Protein AF-A0A176JBF0-F1 (afdb_monomer)

Foldseek 3Di:
DDKKFKWWQDKAPDGDPIDPVDGPDIDDDDDPVVVLVVCCVVVVWAWDDWDDDPAFIKTKTWDDDPVDRDIMITIITMGD

Secondary structure (DSSP, 8-state):
---EEEEEEEETTEE----TTS-SEEE-SS-HHHHHHHHHHHHT-EEEEEEEETTEEEEEEEE--TTSS-PEEEEEEEE-

pLDDT: mean 88.94, std 8.64, range [56.44, 95.75]

Solvent-accessible surface area (backbone atoms only — not comparable to full-atom values): 4578 Å² total; per-residue (Å²): 123,47,50,40,36,30,31,64,41,24,51,61,96,43,77,44,95,59,62,92,87,60,58,82,43,76,33,77,40,90,44,71,68,58,36,50,53,52,49,21,62,77,70,68,36,42,78,75,51,73,44,86,51,98,80,35,34,42,38,35,30,37,37,82,43,97,89,45,103,56,72,44,3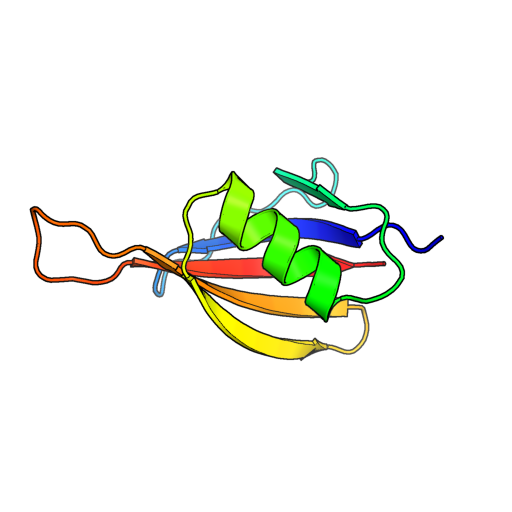9,38,34,29,40,33,34,107

Sequence (80 aa):
MAEYKFFLEGVNMQTIATSYDNPVFISRVSSIIDATKEFAKVSKLKYTGHESLQNGYRIYYEKSTLLNRKNKTYIYYVTD

Structure (mmCIF, N/CA/C/O backbone):
data_AF-A0A176JBF0-F1
#
_entry.id   AF-A0A176JBF0-F1
#
loop_
_atom_site.group_PDB
_atom_site.id
_atom_site.type_symbol
_atom_site.label_atom_id
_atom_site.label_alt_id
_atom_site.label_comp_id
_atom_site.label_asym_id
_atom_site.label_entity_id
_atom_site.label_seq_id
_atom_site.pdbx_PDB_ins_code
_atom_site.Cartn_x
_atom_site.Cartn_y
_atom_site.Cartn_z
_atom_site.occupancy
_atom_site.B_iso_or_equiv
_atom_site.auth_seq_id
_atom_site.auth_comp_id
_atom_site.auth_asym_id
_atom_site.auth_atom_id
_atom_site.pdbx_PDB_model_num
ATOM 1 N N . MET A 1 1 ? 7.281 6.688 -17.432 1.00 66.06 1 MET A N 1
ATOM 2 C CA . MET A 1 1 ? 6.497 6.801 -16.182 1.00 66.06 1 MET A CA 1
ATOM 3 C C . MET A 1 1 ? 6.608 5.462 -15.482 1.00 66.06 1 MET A C 1
ATOM 5 O O . MET A 1 1 ? 6.511 4.465 -16.186 1.00 66.06 1 MET A O 1
ATOM 9 N N . ALA A 1 2 ? 6.886 5.442 -14.178 1.00 82.94 2 ALA A N 1
ATOM 10 C CA . ALA A 1 2 ? 6.910 4.199 -13.405 1.00 82.94 2 ALA A CA 1
ATOM 11 C C . ALA A 1 2 ? 5.469 3.757 -13.094 1.00 82.94 2 ALA A C 1
ATOM 13 O O . ALA A 1 2 ? 4.561 4.597 -13.079 1.00 82.94 2 ALA A O 1
ATOM 14 N N . GLU A 1 3 ? 5.247 2.458 -12.897 1.00 91.88 3 GLU A N 1
ATOM 15 C CA . GLU A 1 3 ? 3.931 1.900 -12.577 1.00 91.88 3 GLU A CA 1
ATOM 16 C C . GLU A 1 3 ? 3.983 1.186 -11.226 1.00 91.88 3 GLU A C 1
ATOM 18 O O . GLU A 1 3 ? 4.442 0.061 -11.120 1.00 91.88 3 GLU A O 1
ATOM 23 N N . TYR A 1 4 ? 3.456 1.822 -10.183 1.00 95.12 4 TYR A N 1
ATOM 24 C CA . TYR A 1 4 ? 3.448 1.251 -8.841 1.00 95.12 4 TYR A CA 1
ATOM 25 C C . TYR A 1 4 ? 2.183 0.432 -8.596 1.00 95.12 4 TYR A C 1
ATOM 27 O O . TYR A 1 4 ? 1.074 0.975 -8.601 1.00 95.12 4 TYR A O 1
ATOM 35 N N . LYS A 1 5 ? 2.348 -0.865 -8.335 1.00 95.44 5 LYS A N 1
ATOM 36 C CA . LYS A 1 5 ? 1.260 -1.819 -8.065 1.00 95.44 5 LYS A CA 1
ATOM 37 C C . LYS A 1 5 ? 1.196 -2.146 -6.581 1.00 95.44 5 LYS A C 1
ATOM 39 O O . LYS A 1 5 ? 2.189 -2.578 -6.010 1.00 95.44 5 LYS A O 1
ATOM 44 N N . PHE A 1 6 ? 0.032 -1.960 -5.964 1.00 95.38 6 PHE A N 1
ATOM 45 C CA . PHE A 1 6 ? -0.181 -2.146 -4.529 1.00 95.38 6 PHE A CA 1
ATOM 46 C C . PHE A 1 6 ? -0.869 -3.483 -4.251 1.00 95.38 6 PHE A C 1
ATOM 48 O O . PHE A 1 6 ? -1.909 -3.782 -4.834 1.00 95.38 6 PHE A O 1
ATOM 55 N N . PHE A 1 7 ? -0.345 -4.243 -3.296 1.00 95.00 7 PHE A N 1
ATOM 56 C CA . PHE A 1 7 ? -0.868 -5.538 -2.864 1.00 95.00 7 PHE A CA 1
ATOM 57 C C . PHE A 1 7 ? -1.073 -5.517 -1.352 1.00 95.00 7 PHE A C 1
ATOM 59 O O . PHE A 1 7 ? -0.167 -5.146 -0.613 1.00 95.00 7 PHE A O 1
ATOM 66 N N . LEU A 1 8 ? -2.267 -5.865 -0.874 1.00 93.56 8 LEU A N 1
ATOM 67 C CA . LEU A 1 8 ? -2.568 -5.856 0.560 1.00 93.56 8 LEU A CA 1
ATOM 68 C C . LEU A 1 8 ? -1.969 -7.096 1.229 1.00 93.56 8 LEU A C 1
ATOM 70 O O . LEU A 1 8 ? -2.551 -8.161 1.098 1.00 93.56 8 LEU A O 1
ATOM 74 N N . GLU A 1 9 ? -0.884 -6.943 1.992 1.00 91.19 9 GLU A N 1
ATOM 75 C CA . GLU A 1 9 ? -0.222 -8.057 2.692 1.00 91.19 9 GLU A CA 1
ATOM 76 C C . GLU A 1 9 ? -0.798 -8.339 4.080 1.00 91.19 9 GLU A C 1
ATOM 78 O O . GLU A 1 9 ? -0.675 -9.450 4.601 1.00 91.19 9 GLU A O 1
ATOM 83 N N . GLY A 1 10 ? -1.409 -7.345 4.724 1.00 89.88 10 GLY A N 1
ATOM 84 C CA . GLY A 1 10 ? -1.871 -7.529 6.092 1.00 89.88 10 GLY A CA 1
ATOM 85 C C . GLY A 1 10 ? -2.723 -6.403 6.644 1.00 89.88 10 GLY A C 1
ATOM 86 O O . GLY A 1 10 ? -2.683 -5.257 6.192 1.00 89.88 10 GLY A O 1
ATOM 87 N N . VAL A 1 11 ? -3.490 -6.749 7.674 1.00 88.94 11 VAL A N 1
ATOM 88 C CA . VAL A 1 11 ? -4.256 -5.806 8.488 1.00 88.94 11 VAL A CA 1
ATOM 89 C C . VAL A 1 11 ? -3.941 -6.086 9.955 1.00 88.94 11 VAL A C 1
ATOM 91 O O . VAL A 1 11 ? -4.174 -7.179 10.467 1.00 88.94 11 VAL A O 1
ATOM 94 N N . ASN A 1 12 ? -3.428 -5.079 10.659 1.00 86.19 12 ASN A N 1
ATOM 95 C CA . ASN A 1 12 ? -2.833 -5.192 11.989 1.00 86.19 12 ASN A CA 1
ATOM 96 C C . ASN A 1 12 ? -1.706 -6.245 12.006 1.00 86.19 12 ASN A C 1
ATOM 98 O O . ASN A 1 12 ? -0.865 -6.259 11.117 1.00 86.19 12 ASN A O 1
ATOM 102 N N . MET A 1 13 ? -1.694 -7.122 13.015 1.00 76.50 13 MET A N 1
ATOM 103 C CA . MET A 1 13 ? -0.740 -8.231 13.143 1.00 76.50 13 MET A CA 1
ATOM 104 C C . MET A 1 13 ? -1.156 -9.485 12.353 1.00 76.50 13 MET A C 1
ATOM 106 O O . MET A 1 13 ? -0.565 -10.543 12.542 1.00 76.50 13 MET A O 1
ATOM 110 N N . GLN A 1 14 ? -2.190 -9.403 11.508 1.00 83.38 14 GLN A N 1
ATOM 111 C CA . GLN A 1 14 ? -2.655 -10.534 10.705 1.00 83.38 14 GLN A CA 1
ATOM 112 C C . GLN A 1 14 ? -2.191 -10.386 9.259 1.00 83.38 14 GLN A C 1
ATOM 114 O O . GLN A 1 14 ? -2.561 -9.434 8.568 1.00 83.38 14 GLN A O 1
ATOM 119 N N . THR A 1 15 ? -1.402 -11.356 8.809 1.00 85.50 15 THR A N 1
ATOM 120 C CA . THR A 1 15 ? -1.023 -11.523 7.407 1.00 85.50 15 THR A CA 1
ATOM 121 C C . THR A 1 15 ? -2.210 -12.067 6.619 1.00 85.50 15 THR A C 1
ATOM 123 O O . THR A 1 15 ? -2.941 -12.935 7.100 1.00 85.50 15 THR A O 1
ATOM 126 N N . ILE A 1 16 ? -2.413 -11.556 5.410 1.00 85.44 16 ILE A N 1
ATOM 127 C CA . ILE A 1 16 ? -3.487 -11.974 4.512 1.00 85.44 16 ILE A CA 1
ATOM 128 C C . ILE A 1 16 ? -2.864 -12.756 3.357 1.00 85.44 16 ILE A C 1
ATOM 130 O O . ILE A 1 16 ? -1.808 -12.390 2.840 1.00 85.44 16 ILE A O 1
ATOM 134 N N . ALA A 1 17 ? -3.522 -13.841 2.944 1.00 77.25 17 ALA A N 1
ATOM 135 C CA . ALA A 1 17 ? -3.151 -14.556 1.731 1.00 77.25 17 ALA A CA 1
ATOM 136 C C . ALA A 1 17 ? -3.314 -13.608 0.532 1.00 77.25 17 ALA A C 1
ATOM 138 O O . ALA A 1 17 ? -4.430 -13.267 0.141 1.00 77.25 17 ALA A O 1
ATOM 139 N N . THR A 1 18 ? -2.188 -13.143 -0.001 1.00 78.50 18 THR A N 1
ATOM 140 C CA . THR A 1 18 ? -2.134 -12.109 -1.036 1.00 78.50 18 THR A CA 1
ATOM 141 C C . THR A 1 18 ? -1.792 -12.761 -2.365 1.00 78.50 18 THR A C 1
ATOM 143 O O . THR A 1 18 ? -0.759 -13.414 -2.477 1.00 78.50 18 THR A O 1
ATOM 146 N N . SER A 1 19 ? -2.649 -12.597 -3.374 1.00 76.69 19 SER A N 1
ATOM 147 C CA . SER A 1 19 ? -2.290 -12.921 -4.760 1.00 76.69 19 SER A CA 1
ATOM 148 C C . SER A 1 19 ? -1.590 -11.706 -5.360 1.00 76.69 19 SER A C 1
ATOM 150 O O . SER A 1 19 ? -2.179 -10.628 -5.457 1.00 76.69 19 SER A O 1
ATOM 152 N N . TYR A 1 20 ? -0.333 -11.882 -5.765 1.00 83.62 20 TYR A N 1
ATOM 153 C CA . TYR A 1 20 ? 0.450 -10.844 -6.443 1.00 83.62 20 TYR A CA 1
ATOM 154 C C . TYR A 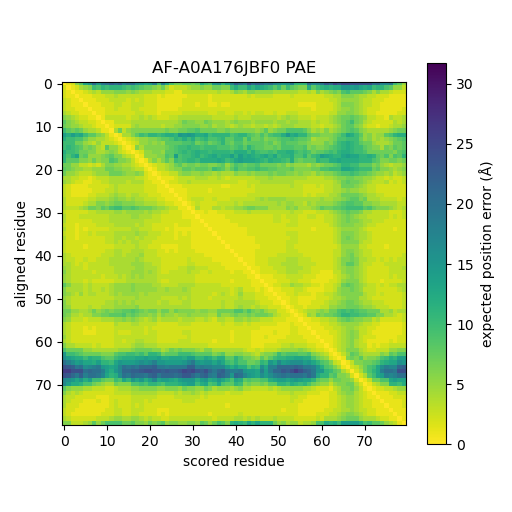1 20 ? 0.087 -10.702 -7.935 1.00 83.62 20 TYR A C 1
ATOM 156 O O . TYR A 1 20 ? 0.714 -9.935 -8.659 1.00 83.62 20 TYR A O 1
ATOM 164 N N . ASP A 1 21 ? -0.958 -11.399 -8.391 1.00 85.56 21 ASP A N 1
ATOM 165 C CA . ASP A 1 21 ? -1.488 -11.306 -9.756 1.00 85.56 21 ASP A CA 1
ATOM 166 C C . ASP A 1 21 ? -2.515 -10.171 -9.897 1.00 85.56 21 ASP A C 1
ATOM 168 O O . ASP A 1 21 ? -2.736 -9.655 -10.991 1.00 85.56 21 ASP A O 1
ATOM 172 N N . ASN A 1 22 ? -3.148 -9.772 -8.787 1.00 87.19 22 ASN A N 1
ATOM 173 C CA . ASN A 1 22 ? -4.262 -8.826 -8.774 1.00 87.19 22 ASN A CA 1
ATOM 174 C C . ASN A 1 22 ? -3.970 -7.658 -7.819 1.00 87.19 22 ASN A C 1
ATOM 176 O O . ASN A 1 22 ? -4.304 -7.737 -6.632 1.00 87.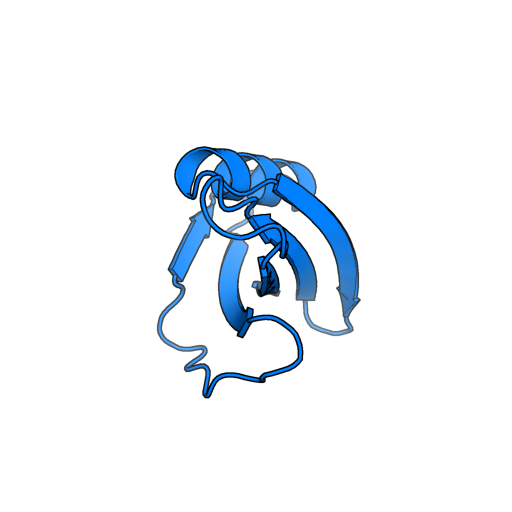19 22 ASN A O 1
ATOM 180 N N . PRO A 1 23 ? -3.348 -6.566 -8.299 1.00 92.94 23 PRO A N 1
ATOM 181 C CA . PRO A 1 23 ? -3.095 -5.405 -7.460 1.00 92.94 23 PRO A CA 1
ATOM 182 C C . PRO A 1 23 ? -4.406 -4.737 -7.040 1.00 92.94 23 PRO A C 1
ATOM 184 O O . PRO A 1 23 ? -5.329 -4.569 -7.836 1.00 92.94 23 PRO A O 1
ATOM 187 N N . VAL A 1 24 ? -4.469 -4.297 -5.785 1.00 93.56 24 VAL A N 1
ATOM 188 C CA . VAL A 1 24 ? -5.618 -3.557 -5.240 1.00 93.56 24 VAL A CA 1
ATOM 189 C C . VAL A 1 24 ? -5.691 -2.124 -5.771 1.00 93.56 24 VAL A C 1
ATOM 191 O O . VAL A 1 24 ? -6.742 -1.489 -5.712 1.00 93.56 24 VAL A O 1
ATOM 194 N N . PHE A 1 25 ? -4.563 -1.601 -6.251 1.00 95.06 25 PHE A N 1
ATOM 195 C CA . PHE A 1 25 ? -4.431 -0.262 -6.804 1.00 95.06 25 PHE A CA 1
ATOM 196 C C . PHE A 1 25 ? -3.178 -0.171 -7.677 1.00 95.06 25 PHE A C 1
ATOM 198 O O . PHE A 1 25 ? -2.175 -0.831 -7.399 1.00 95.06 25 PHE A O 1
ATOM 205 N N . ILE A 1 26 ? -3.237 0.660 -8.716 1.00 95.19 26 ILE A N 1
ATOM 206 C CA . ILE A 1 26 ? -2.119 0.931 -9.622 1.00 95.19 26 ILE A CA 1
ATOM 207 C C . ILE A 1 26 ? -1.989 2.447 -9.765 1.00 95.19 26 ILE A C 1
ATOM 209 O O . ILE A 1 26 ? -2.961 3.114 -10.115 1.00 95.19 26 ILE A O 1
ATOM 213 N N . SER A 1 27 ? -0.794 2.981 -9.518 1.00 95.62 27 SER A N 1
ATOM 214 C CA . SER A 1 27 ? -0.466 4.399 -9.703 1.00 95.62 27 SER A CA 1
ATOM 215 C C . SER A 1 27 ? 0.599 4.562 -10.784 1.00 95.6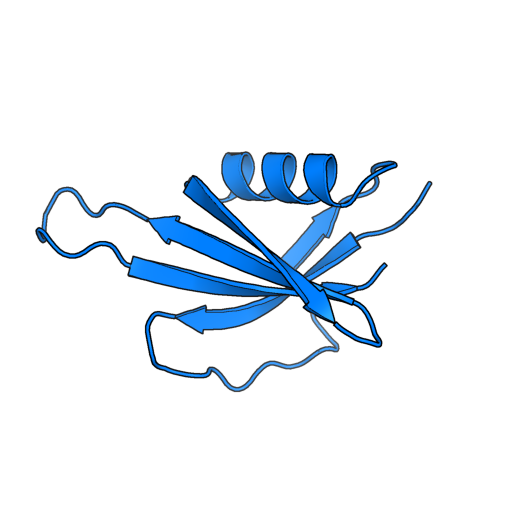2 27 SER A C 1
ATOM 217 O O . SER A 1 27 ? 1.558 3.796 -10.845 1.00 95.62 27 SER A O 1
ATOM 219 N N . ARG A 1 28 ? 0.443 5.576 -11.640 1.00 94.25 28 ARG A N 1
ATOM 220 C CA . ARG A 1 28 ? 1.344 5.861 -12.771 1.00 94.25 28 ARG A CA 1
ATOM 221 C C . ARG A 1 28 ? 2.076 7.182 -12.573 1.00 94.25 28 ARG A C 1
ATOM 223 O O . ARG A 1 28 ? 1.929 8.112 -13.362 1.00 94.25 28 ARG A O 1
ATOM 230 N N . VAL A 1 29 ? 2.834 7.281 -11.492 1.00 92.88 29 VAL A N 1
ATOM 231 C CA . VAL A 1 29 ? 3.581 8.489 -11.110 1.00 92.88 29 VAL A CA 1
ATOM 232 C C . VAL A 1 29 ? 5.087 8.241 -11.139 1.00 92.88 29 VAL A C 1
ATOM 234 O O . VAL A 1 29 ? 5.555 7.134 -11.381 1.00 92.88 29 VAL A O 1
ATOM 237 N N . SER A 1 30 ? 5.876 9.291 -10.935 1.00 89.00 30 SER A N 1
ATOM 238 C CA . SER A 1 30 ? 7.339 9.223 -11.000 1.00 89.00 30 SER A CA 1
ATOM 239 C C . SER A 1 30 ? 8.016 8.755 -9.710 1.00 89.00 30 SER A C 1
ATOM 241 O O . SER A 1 30 ? 9.213 8.490 -9.746 1.00 89.00 30 SER A O 1
ATOM 243 N N . SER A 1 31 ? 7.307 8.694 -8.577 1.00 92.00 31 SER A N 1
ATOM 244 C CA . SER A 1 31 ? 7.901 8.318 -7.289 1.00 92.00 31 SER A CA 1
ATOM 245 C C . SER A 1 31 ? 6.962 7.487 -6.412 1.00 92.00 31 SER A C 1
ATOM 247 O O . SER A 1 31 ? 5.748 7.700 -6.395 1.00 92.00 31 SER A O 1
ATOM 249 N N . ILE A 1 32 ? 7.538 6.591 -5.606 1.00 91.94 32 ILE A N 1
ATOM 250 C CA . ILE A 1 32 ? 6.794 5.788 -4.623 1.00 91.94 32 ILE A CA 1
ATOM 251 C C . ILE A 1 32 ? 6.064 6.657 -3.589 1.00 91.94 32 ILE A C 1
ATOM 253 O O . ILE A 1 32 ? 4.974 6.311 -3.128 1.00 91.94 32 ILE A O 1
ATOM 257 N N . ILE A 1 33 ? 6.638 7.814 -3.242 1.00 92.94 33 ILE A N 1
ATOM 258 C CA . ILE A 1 33 ? 6.047 8.759 -2.291 1.00 92.94 33 ILE A CA 1
ATOM 259 C C . ILE A 1 33 ? 4.759 9.352 -2.858 1.00 92.94 33 ILE A C 1
ATOM 261 O O . ILE A 1 33 ? 3.759 9.441 -2.142 1.00 92.94 33 ILE A O 1
ATOM 265 N N . ASP A 1 34 ? 4.761 9.728 -4.136 1.00 94.19 34 ASP A N 1
ATOM 266 C CA . ASP A 1 34 ? 3.569 10.257 -4.794 1.00 94.19 34 ASP A CA 1
ATOM 267 C C . ASP A 1 34 ? 2.507 9.166 -4.953 1.00 94.19 34 ASP A C 1
ATOM 269 O O . ASP A 1 34 ? 1.342 9.408 -4.637 1.00 94.19 34 ASP A O 1
ATOM 273 N N . ALA A 1 35 ? 2.915 7.942 -5.308 1.00 95.06 35 ALA A N 1
ATOM 274 C CA . ALA A 1 35 ? 2.008 6.804 -5.468 1.00 95.06 35 ALA A CA 1
ATOM 275 C C . ALA A 1 35 ? 1.304 6.465 -4.146 1.00 95.06 35 ALA A C 1
ATOM 277 O O . ALA A 1 35 ? 0.092 6.255 -4.085 1.00 95.06 35 ALA A O 1
ATOM 278 N N . THR A 1 36 ? 2.070 6.476 -3.056 1.00 95.00 36 THR A N 1
ATOM 279 C CA . THR A 1 36 ? 1.593 6.235 -1.692 1.00 95.00 36 THR A CA 1
ATOM 280 C C . THR A 1 36 ? 0.612 7.312 -1.228 1.00 95.00 36 THR A C 1
ATOM 282 O O . THR A 1 36 ? -0.421 7.002 -0.630 1.00 95.00 36 THR A O 1
ATOM 285 N N . LYS A 1 37 ? 0.891 8.589 -1.520 1.00 94.25 37 LYS A N 1
ATOM 286 C CA . LYS A 1 37 ? -0.022 9.702 -1.205 1.00 94.25 37 LYS A CA 1
ATOM 287 C C . LYS A 1 37 ? -1.316 9.621 -2.011 1.00 94.25 37 LYS A C 1
ATOM 289 O O . LYS A 1 37 ? -2.389 9.885 -1.464 1.00 94.25 37 LYS A O 1
ATOM 294 N N . GLU A 1 38 ? -1.221 9.258 -3.287 1.00 95.31 38 GLU A N 1
ATOM 295 C CA . GLU A 1 38 ? -2.377 9.058 -4.158 1.00 95.31 38 GLU A CA 1
ATOM 296 C C . GLU A 1 38 ? -3.281 7.949 -3.605 1.00 95.31 38 GLU A C 1
ATOM 298 O O . GLU A 1 38 ? -4.466 8.185 -3.349 1.00 95.31 38 GLU A O 1
ATOM 303 N N . PHE A 1 39 ? -2.706 6.782 -3.303 1.00 95.75 39 PHE A N 1
ATOM 304 C CA . PHE A 1 39 ? -3.444 5.663 -2.724 1.00 95.75 39 PHE A CA 1
ATOM 305 C C . PHE A 1 39 ? -4.058 6.002 -1.358 1.00 95.75 39 PHE A C 1
ATOM 307 O O . PHE A 1 39 ? -5.229 5.705 -1.116 1.00 95.75 39 PHE A O 1
ATOM 314 N N . ALA A 1 40 ? -3.312 6.680 -0.477 1.00 94.88 40 ALA A N 1
ATOM 315 C CA . ALA A 1 40 ? -3.808 7.128 0.827 1.00 94.88 40 ALA A CA 1
ATOM 316 C C . ALA A 1 40 ? -5.085 7.975 0.694 1.00 94.88 40 ALA A C 1
ATOM 318 O O . ALA A 1 40 ? -6.065 7.760 1.415 1.00 94.88 40 ALA A O 1
ATOM 319 N N . LYS A 1 41 ? -5.099 8.909 -0.266 1.00 93.81 41 LYS A N 1
ATOM 320 C CA . LYS A 1 41 ? -6.239 9.794 -0.527 1.00 93.81 41 LYS A CA 1
ATOM 321 C C . LYS A 1 41 ? -7.451 9.022 -1.048 1.00 93.81 41 LYS A C 1
ATOM 323 O O . LYS A 1 41 ? -8.550 9.217 -0.528 1.00 93.81 41 LYS A O 1
ATOM 328 N N . VAL A 1 42 ? -7.258 8.145 -2.035 1.00 93.81 42 VAL A N 1
ATOM 329 C CA . VAL A 1 42 ? -8.337 7.339 -2.639 1.00 93.81 42 VAL A CA 1
ATOM 330 C C . VAL A 1 42 ? -8.951 6.389 -1.608 1.00 93.81 42 VAL A C 1
ATOM 332 O O . VAL A 1 42 ? -10.172 6.329 -1.455 1.00 93.81 42 VAL A O 1
ATOM 335 N N . SER A 1 43 ? -8.108 5.713 -0.829 1.00 91.69 43 SER A N 1
ATOM 336 C CA . SER A 1 43 ? -8.522 4.701 0.148 1.00 91.69 43 SER A CA 1
ATOM 337 C C . SER A 1 43 ? -8.961 5.281 1.499 1.00 91.69 43 SER A C 1
ATOM 339 O O . SER A 1 43 ? -9.391 4.533 2.384 1.00 91.69 43 SER A O 1
ATOM 341 N N . LYS A 1 44 ? -8.881 6.611 1.676 1.00 91.69 44 LYS A N 1
ATOM 342 C CA . LYS A 1 44 ? -9.128 7.318 2.948 1.00 91.69 44 LYS A CA 1
ATOM 343 C C . LYS A 1 44 ? -8.303 6.724 4.097 1.00 91.69 44 LYS A C 1
ATOM 345 O O . LYS A 1 44 ? -8.814 6.476 5.193 1.00 91.69 44 LYS A O 1
ATOM 350 N N . LEU A 1 45 ? -7.036 6.453 3.810 1.00 93.12 45 LEU A N 1
ATOM 351 C CA . LEU A 1 45 ? -6.051 5.929 4.744 1.00 93.12 45 LEU A CA 1
ATOM 352 C C . LEU A 1 45 ? -5.032 7.019 5.079 1.00 93.12 45 LEU A C 1
ATOM 354 O O . LEU A 1 45 ? -4.750 7.899 4.270 1.00 93.12 45 LEU A O 1
ATOM 358 N N . LYS A 1 46 ? -4.456 6.957 6.276 1.00 93.50 46 LYS A N 1
ATOM 359 C CA . LYS A 1 46 ? -3.351 7.822 6.681 1.00 93.50 46 LYS A CA 1
ATOM 360 C C . LYS A 1 46 ? -2.044 7.076 6.453 1.00 93.50 46 LYS A C 1
ATOM 362 O O . LYS A 1 46 ? -1.838 6.034 7.057 1.00 93.50 46 LYS A O 1
ATOM 367 N N . TYR A 1 47 ? -1.169 7.603 5.608 1.00 93.94 47 TYR A N 1
ATOM 368 C CA . TYR A 1 47 ? 0.183 7.069 5.452 1.00 93.94 47 TYR A CA 1
ATOM 369 C C . TYR A 1 47 ? 0.988 7.251 6.748 1.00 93.94 47 TYR A C 1
ATOM 371 O O . TYR A 1 47 ? 0.978 8.343 7.325 1.00 93.94 47 TYR A O 1
ATOM 379 N N . THR A 1 48 ? 1.660 6.193 7.205 1.00 91.94 48 THR A N 1
ATOM 380 C CA . THR A 1 48 ? 2.461 6.210 8.441 1.00 91.94 48 THR A CA 1
ATOM 381 C C . THR A 1 48 ? 3.944 5.949 8.219 1.00 91.94 48 THR A C 1
ATOM 383 O O . THR A 1 48 ? 4.752 6.426 9.011 1.00 91.94 48 THR A O 1
ATOM 386 N N . GLY A 1 49 ? 4.326 5.266 7.141 1.00 93.06 49 GLY A N 1
ATOM 387 C CA . GLY A 1 49 ? 5.728 5.012 6.824 1.00 93.06 49 GLY A CA 1
ATOM 388 C C . GLY A 1 49 ? 5.902 3.987 5.712 1.00 93.06 49 GLY A C 1
ATOM 389 O O 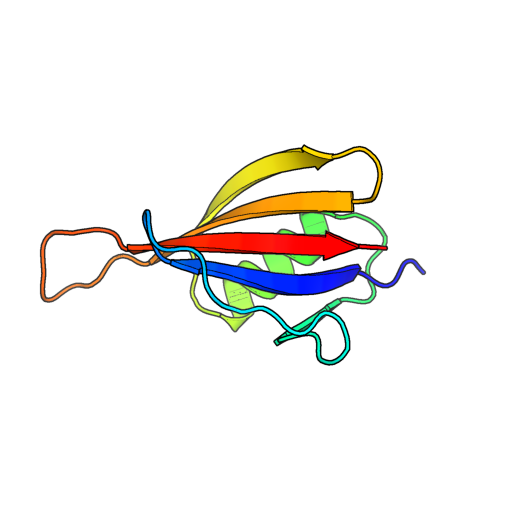. GLY A 1 49 ? 4.936 3.357 5.280 1.00 93.06 49 GLY A O 1
ATOM 390 N N . HIS A 1 50 ? 7.139 3.812 5.257 1.00 93.81 50 HIS A N 1
ATOM 391 C CA . HIS A 1 50 ? 7.507 2.720 4.366 1.00 93.81 50 HIS A CA 1
ATOM 392 C C . HIS A 1 50 ? 8.904 2.187 4.669 1.00 93.81 50 HIS A C 1
ATOM 394 O O . HIS A 1 50 ? 9.728 2.880 5.263 1.00 93.81 50 HIS A O 1
ATOM 400 N N . GLU A 1 51 ? 9.158 0.972 4.205 1.00 93.88 51 GLU A N 1
ATOM 401 C CA . GLU A 1 51 ? 10.452 0.303 4.216 1.00 93.88 51 GLU A CA 1
ATOM 402 C C . GLU A 1 51 ? 10.813 -0.122 2.794 1.00 93.88 51 GLU A C 1
ATOM 404 O O . GLU A 1 51 ? 9.955 -0.586 2.037 1.00 93.88 51 GLU A O 1
ATOM 409 N N . SER A 1 52 ? 12.086 0.018 2.438 1.00 93.38 52 SER A N 1
ATOM 410 C CA . SER A 1 52 ? 12.621 -0.519 1.187 1.00 93.38 52 SER A CA 1
ATOM 411 C C . SER A 1 52 ? 12.976 -1.991 1.375 1.00 93.38 52 SER A C 1
ATOM 413 O O . SER A 1 52 ? 13.719 -2.350 2.288 1.00 93.38 52 SER A O 1
ATOM 415 N N . LEU A 1 53 ? 12.455 -2.839 0.497 1.00 92.19 53 LEU A N 1
ATOM 416 C CA . LEU A 1 53 ? 12.768 -4.261 0.401 1.00 92.19 53 LEU A CA 1
ATOM 417 C C . LEU A 1 53 ? 13.673 -4.503 -0.816 1.00 92.19 53 LEU A C 1
ATOM 419 O O . LEU A 1 53 ? 13.841 -3.623 -1.656 1.00 92.19 53 LEU A O 1
ATOM 423 N N . GLN A 1 54 ? 14.238 -5.709 -0.945 1.00 89.56 54 GLN A N 1
ATOM 424 C CA . GLN A 1 54 ? 15.080 -6.055 -2.103 1.00 89.56 54 GLN A CA 1
ATOM 425 C C . GLN A 1 54 ? 14.344 -5.908 -3.444 1.00 89.56 54 GLN A C 1
ATOM 427 O O . GLN A 1 54 ? 14.945 -5.458 -4.411 1.00 89.56 54 GLN A O 1
ATOM 432 N N . ASN A 1 55 ? 13.051 -6.247 -3.478 1.00 87.75 55 ASN A N 1
ATOM 433 C CA . ASN A 1 55 ? 12.242 -6.281 -4.701 1.00 87.75 55 ASN A CA 1
ATOM 434 C C . ASN A 1 55 ? 11.026 -5.339 -4.630 1.00 87.75 55 ASN A C 1
ATOM 436 O O . ASN A 1 55 ? 9.988 -5.642 -5.205 1.00 87.75 55 ASN A O 1
ATOM 440 N N . GLY A 1 56 ? 11.075 -4.257 -3.851 1.00 93.00 56 GLY A N 1
ATOM 441 C CA . GLY A 1 56 ? 9.950 -3.323 -3.756 1.00 93.00 56 GLY A CA 1
ATOM 442 C C . GLY A 1 56 ? 9.894 -2.584 -2.429 1.00 93.00 56 GLY A C 1
ATOM 443 O O . GLY A 1 56 ? 10.911 -2.373 -1.774 1.00 93.00 56 GLY A O 1
ATOM 444 N N . TYR A 1 57 ? 8.692 -2.211 -2.009 1.00 94.81 57 TYR A N 1
ATOM 445 C CA . TYR A 1 57 ? 8.458 -1.411 -0.814 1.00 94.81 57 TYR A CA 1
ATOM 446 C C . TYR A 1 57 ? 7.359 -2.020 0.038 1.00 94.81 57 TYR A C 1
ATOM 448 O O . TYR A 1 57 ? 6.345 -2.485 -0.478 1.00 94.81 57 TYR A O 1
ATOM 456 N N . ARG A 1 58 ? 7.520 -1.956 1.357 1.00 94.94 58 ARG A N 1
ATOM 457 C CA . ARG A 1 58 ? 6.427 -2.205 2.293 1.00 94.94 58 ARG A CA 1
ATOM 458 C C . ARG A 1 58 ? 5.907 -0.876 2.803 1.00 94.94 58 ARG A C 1
ATOM 460 O O . ARG A 1 58 ? 6.657 -0.112 3.398 1.00 94.94 58 ARG A O 1
ATOM 467 N N . ILE A 1 59 ? 4.634 -0.596 2.564 1.00 95.56 59 ILE A N 1
ATOM 468 C CA . ILE A 1 59 ? 3.980 0.654 2.936 1.00 95.56 59 ILE A CA 1
ATOM 469 C C . ILE A 1 59 ? 2.988 0.404 4.066 1.00 95.56 59 ILE A C 1
ATOM 471 O O . ILE A 1 59 ? 2.148 -0.495 3.996 1.00 95.56 59 ILE A O 1
ATOM 475 N N . TYR A 1 60 ? 3.057 1.250 5.084 1.00 94.69 60 TYR A N 1
ATOM 476 C CA . TYR A 1 60 ? 2.206 1.202 6.259 1.00 94.69 60 TYR A CA 1
ATOM 477 C C . TYR A 1 60 ? 1.186 2.339 6.221 1.00 94.69 60 TYR A C 1
ATOM 479 O O . TYR A 1 60 ? 1.511 3.504 5.958 1.00 94.69 60 TYR A O 1
ATOM 487 N N . TYR A 1 61 ? -0.063 1.990 6.515 1.00 95.25 61 TYR A N 1
ATOM 488 C CA . TYR A 1 61 ? -1.152 2.942 6.651 1.00 95.25 61 TYR A CA 1
ATOM 489 C C . TYR A 1 61 ? -1.960 2.693 7.914 1.00 95.25 61 TYR A C 1
ATOM 491 O O . TYR A 1 61 ? -2.044 1.576 8.412 1.00 95.25 61 TYR A O 1
ATOM 499 N N . GLU A 1 62 ? -2.654 3.722 8.379 1.00 93.38 62 GLU A N 1
ATOM 500 C CA . GLU A 1 62 ? -3.617 3.638 9.464 1.00 93.38 62 GLU A CA 1
ATOM 501 C C . GLU A 1 62 ? -4.996 4.126 9.031 1.00 93.38 62 GLU A C 1
ATOM 503 O O . GLU A 1 62 ? -5.146 5.099 8.288 1.00 93.38 62 GLU A O 1
ATOM 508 N N . LYS A 1 63 ? -6.033 3.476 9.558 1.00 90.06 63 LYS A N 1
ATOM 509 C CA . LYS A 1 63 ? -7.413 3.954 9.497 1.00 90.06 63 LYS A CA 1
ATOM 510 C C . LYS A 1 63 ? -7.934 4.139 10.912 1.00 90.06 63 LYS A C 1
ATOM 512 O O . LYS A 1 63 ? -8.078 3.166 11.655 1.00 90.06 63 LYS A O 1
ATOM 517 N N . SER A 1 64 ? -8.242 5.382 11.266 1.00 81.25 64 SER A N 1
ATOM 518 C CA . SER A 1 64 ? -8.952 5.677 12.508 1.00 81.25 64 SER A CA 1
ATOM 519 C C . SER A 1 64 ? -10.424 5.310 12.337 1.00 81.25 64 SER A C 1
ATOM 521 O O . SER A 1 64 ? -11.072 5.727 11.374 1.00 81.25 64 SER A O 1
ATOM 523 N N . THR A 1 65 ? -10.959 4.497 13.245 1.00 71.69 65 THR A N 1
ATOM 524 C CA . THR A 1 65 ? -12.395 4.214 13.300 1.00 71.69 65 THR A CA 1
ATOM 525 C C . THR A 1 65 ? -13.023 5.047 14.406 1.00 71.69 65 THR A C 1
ATOM 527 O O . THR A 1 65 ? -12.706 4.848 15.571 1.00 71.69 65 THR A O 1
ATOM 530 N N . LEU A 1 66 ? -13.947 5.946 14.054 1.00 68.81 66 LEU A N 1
ATOM 531 C CA . LEU A 1 66 ? -14.639 6.824 15.011 1.00 68.81 66 LEU A CA 1
ATOM 532 C C . LEU A 1 66 ? -15.376 6.055 16.127 1.00 68.81 66 LEU A C 1
ATOM 534 O O . LEU A 1 66 ? -15.529 6.576 17.225 1.00 68.81 66 LEU A O 1
ATOM 538 N N . LEU A 1 67 ? -15.811 4.817 15.860 1.00 67.00 67 LEU A N 1
ATOM 539 C CA . LEU A 1 67 ? -16.620 4.018 16.790 1.00 67.00 67 LEU A CA 1
ATOM 540 C C . LEU A 1 67 ? -15.823 3.165 17.786 1.00 67.00 67 LEU A C 1
ATOM 542 O O . LEU A 1 67 ? -16.335 2.856 18.853 1.00 67.00 67 LEU A O 1
ATOM 546 N N . ASN A 1 68 ? -14.583 2.791 17.475 1.00 56.44 68 ASN A N 1
ATOM 547 C CA . ASN A 1 68 ? -13.750 1.963 18.345 1.00 56.44 68 ASN A CA 1
ATOM 548 C C . ASN A 1 68 ? -12.380 2.627 18.433 1.00 56.44 68 ASN A C 1
ATOM 550 O O . ASN A 1 68 ? -11.735 2.797 17.405 1.00 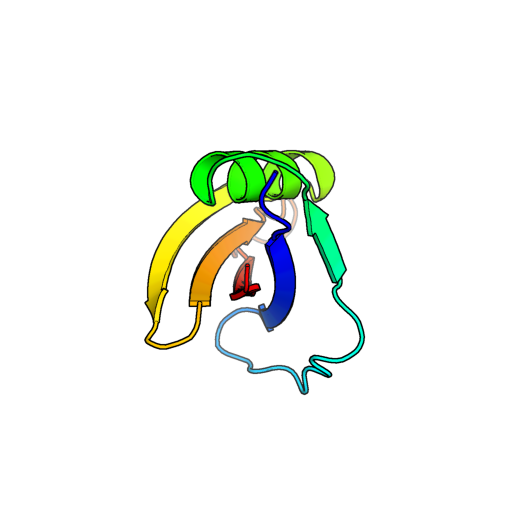56.44 68 ASN A O 1
ATOM 554 N N . ARG A 1 69 ? -11.916 2.971 19.644 1.00 62.47 69 ARG A N 1
ATOM 555 C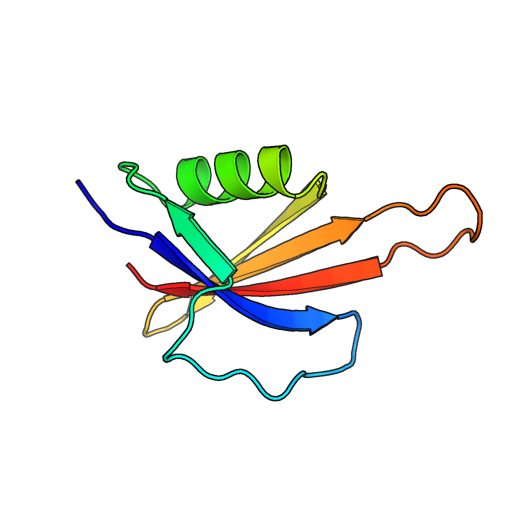 CA . ARG A 1 69 ? -10.631 3.650 19.946 1.00 62.47 69 ARG A CA 1
ATOM 556 C C . ARG A 1 69 ? -9.357 2.903 19.481 1.00 62.47 69 ARG A C 1
ATOM 558 O O . ARG A 1 69 ? -8.273 3.162 19.988 1.00 62.47 69 ARG A O 1
ATOM 565 N N . LYS A 1 70 ? -9.467 1.940 18.566 1.00 69.56 70 LYS A N 1
ATOM 566 C CA . LYS A 1 70 ? -8.364 1.158 18.013 1.00 69.56 70 LYS A CA 1
ATOM 567 C C . LYS A 1 70 ? -8.128 1.585 16.567 1.00 69.56 70 LYS A C 1
ATOM 569 O O . LYS A 1 70 ? -9.004 1.418 15.720 1.00 69.56 70 LYS A O 1
ATOM 574 N N . ASN A 1 71 ? -6.939 2.109 16.289 1.00 82.38 71 ASN A N 1
ATOM 575 C CA . ASN A 1 71 ? -6.487 2.323 14.919 1.00 82.38 71 ASN A CA 1
ATOM 576 C C . ASN A 1 71 ? -6.269 0.959 14.258 1.00 82.38 71 ASN A C 1
ATOM 578 O O . ASN A 1 71 ? -5.727 0.047 14.883 1.00 82.38 71 ASN A O 1
ATOM 582 N N . LYS A 1 72 ? -6.718 0.812 13.009 1.00 88.00 72 LYS A N 1
ATOM 583 C CA . LYS A 1 72 ? -6.375 -0.354 12.190 1.00 88.00 72 LYS A CA 1
ATOM 584 C C . LYS A 1 72 ? -5.168 -0.016 11.331 1.00 88.00 72 LYS A C 1
ATOM 586 O O . LYS A 1 72 ? -5.245 0.936 10.555 1.00 88.00 72 LYS A O 1
ATOM 591 N N . THR A 1 73 ? -4.109 -0.804 11.439 1.00 92.12 73 THR A N 1
ATOM 592 C CA . THR A 1 73 ? -2.933 -0.710 10.571 1.00 92.12 73 THR A CA 1
ATOM 593 C C . THR A 1 73 ? -3.161 -1.558 9.324 1.00 92.12 73 THR A C 1
ATOM 595 O O . THR A 1 73 ? -3.701 -2.654 9.418 1.00 92.12 73 THR A O 1
ATOM 598 N N . TYR A 1 74 ? -2.771 -1.067 8.157 1.00 93.81 74 TYR A N 1
ATOM 599 C CA . TYR A 1 74 ? -2.799 -1.795 6.894 1.00 93.81 74 TYR A CA 1
ATOM 600 C C . TYR A 1 74 ? -1.387 -1.816 6.328 1.00 93.81 74 TYR A C 1
ATOM 602 O O . TYR A 1 74 ? -0.711 -0.787 6.318 1.00 93.81 74 TYR A O 1
ATOM 610 N N . ILE A 1 75 ? -0.963 -2.983 5.866 1.00 94.19 75 ILE A N 1
ATOM 611 C CA . ILE A 1 75 ? 0.372 -3.235 5.339 1.00 94.19 75 ILE A CA 1
ATOM 612 C C . ILE A 1 75 ? 0.207 -3.607 3.873 1.00 94.19 75 ILE A C 1
ATOM 614 O O . ILE A 1 75 ? -0.520 -4.548 3.554 1.00 94.19 75 ILE A O 1
ATOM 618 N N . TYR A 1 76 ? 0.864 -2.861 2.993 1.00 95.00 76 TYR A N 1
ATOM 619 C CA . TYR A 1 76 ? 0.855 -3.117 1.559 1.00 95.00 76 TYR A CA 1
ATOM 620 C C . TYR A 1 76 ? 2.267 -3.370 1.059 1.00 95.00 76 TYR A C 1
ATOM 622 O O . TYR A 1 76 ? 3.192 -2.663 1.449 1.00 95.00 76 TYR A O 1
ATOM 630 N N . TYR A 1 77 ? 2.418 -4.325 0.156 1.00 95.00 77 TYR A N 1
ATOM 631 C CA . TYR A 1 77 ? 3.603 -4.454 -0.674 1.00 95.00 77 TYR A CA 1
ATOM 632 C C . TYR A 1 77 ? 3.397 -3.699 -1.980 1.00 95.00 77 TYR A C 1
ATOM 634 O O . TYR A 1 77 ? 2.310 -3.733 -2.560 1.00 95.00 77 TYR A O 1
ATOM 642 N N . VAL A 1 78 ? 4.429 -2.993 -2.422 1.00 95.25 78 VAL A N 1
ATOM 643 C CA . VAL A 1 78 ? 4.414 -2.197 -3.642 1.00 95.25 78 VAL A CA 1
ATOM 644 C C . VAL A 1 78 ? 5.629 -2.538 -4.488 1.00 95.25 78 VAL A C 1
ATOM 646 O O . VAL A 1 78 ? 6.752 -2.495 -3.994 1.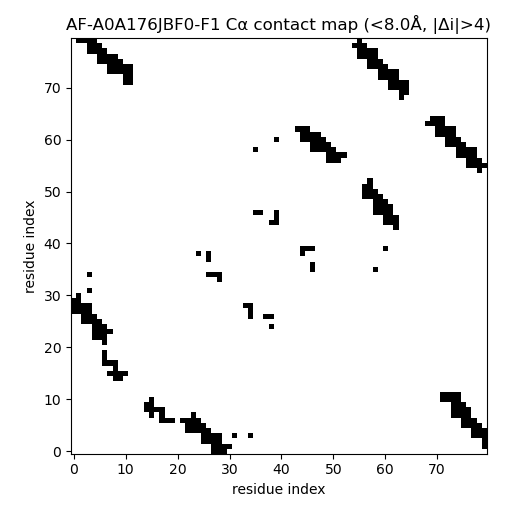00 95.25 78 VAL A O 1
ATOM 649 N N . THR A 1 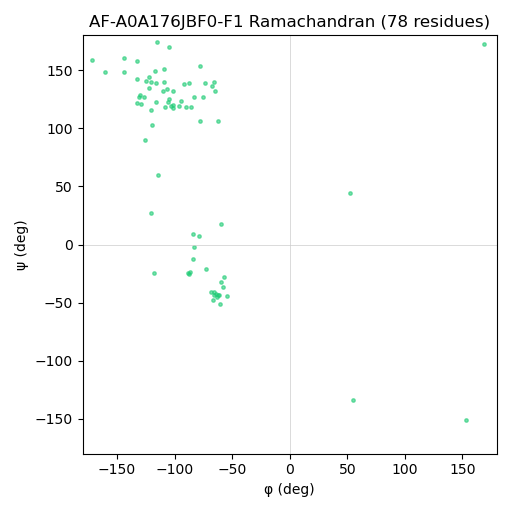79 ? 5.397 -2.840 -5.760 1.00 93.81 79 THR A N 1
ATOM 650 C CA . THR A 1 79 ? 6.440 -3.042 -6.782 1.00 93.81 79 THR A CA 1
ATOM 651 C C . THR A 1 79 ? 6.293 -1.986 -7.867 1.00 93.81 79 THR A C 1
ATOM 653 O O . THR A 1 79 ? 5.174 -1.507 -8.087 1.00 93.81 79 THR A O 1
ATOM 656 N N . ASP A 1 80 ? 7.412 -1.605 -8.481 1.00 88.25 80 ASP A N 1
ATOM 657 C CA . ASP A 1 80 ? 7.469 -0.755 -9.674 1.00 88.25 80 ASP A CA 1
ATOM 658 C C . ASP A 1 80 ? 7.310 -1.553 -10.983 1.00 88.25 80 ASP A C 1
ATOM 660 O O . ASP A 1 80 ? 7.266 -2.810 -10.918 1.00 88.25 80 ASP A O 1
#

Mean predicted aligned error: 4.81 Å

Radius of gyration: 12.42 Å; Cα contacts (8 Å, |Δi|>4): 158; chains: 1; bounding box: 32×25×36 Å

Nearest PDB structures (foldseek):
  5gpo-assembly1_B  TM=2.200E-01  e=4.176E-01  Pseudomonas aeruginosa
  3li8-assembly1_A  TM=2.807E-01  e=1.017E+00  Methanosarcina mazei
  3lib-assembly1_A  TM=3.049E-01  e=1.541E+00  Methanosarcina mazei
  5fl3-assembly1_A  TM=3.402E-01  e=3.753E+00  Thermus thermophilus
  5ltv-assembly6_F  TM=2.953E-01  e=4.758E+00  Pseudomonas aeruginosa